Protein AF-A0A558ESL1-F1 (afdb_monomer_lite)

Sequence (70 aa):
MNQIAINEKNIIRGKHHPEFLQEEVLTDIFVQTAQRLPQKTALIEAEQQISYAELYQQALVMAQHLTLNG

Structure (mmCIF, N/CA/C/O backbone):
data_AF-A0A558ESL1-F1
#
_entry.id   AF-A0A558ESL1-F1
#
loop_
_atom_site.group_PDB
_atom_site.id
_atom_site.type_symbol
_atom_site.label_atom_id
_atom_site.label_alt_id
_atom_site.label_comp_id
_atom_site.label_asym_id
_atom_site.label_entity_id
_atom_site.label_seq_id
_atom_site.pdbx_PDB_ins_code
_atom_site.Cartn_x
_atom_site.Cartn_y
_atom_site.Cartn_z
_atom_site.occupancy
_atom_site.B_iso_or_equiv
_atom_site.auth_seq_id
_atom_site.auth_comp_id
_atom_site.auth_asym_id
_atom_site.auth_atom_id
_atom_site.pdbx_PDB_model_num
ATOM 1 N N . MET A 1 1 ? 36.819 26.124 -3.174 1.00 38.00 1 MET A N 1
ATOM 2 C CA . MET A 1 1 ? 35.769 25.708 -4.128 1.00 38.00 1 MET A CA 1
ATOM 3 C C . MET A 1 1 ? 36.006 24.239 -4.443 1.00 38.00 1 MET A C 1
ATOM 5 O O . MET A 1 1 ? 36.936 23.948 -5.179 1.00 38.00 1 MET A O 1
ATOM 9 N N . ASN A 1 2 ? 35.272 23.319 -3.807 1.00 38.78 2 ASN A N 1
ATOM 10 C CA . ASN A 1 2 ? 35.474 21.880 -4.016 1.00 38.78 2 ASN A CA 1
ATOM 11 C C . ASN A 1 2 ? 34.639 21.409 -5.203 1.00 38.78 2 ASN A C 1
ATOM 13 O O . ASN A 1 2 ? 33.413 21.357 -5.138 1.00 38.78 2 ASN A O 1
ATOM 17 N N . GLN A 1 3 ? 35.331 21.090 -6.289 1.00 53.22 3 GLN A N 1
ATOM 18 C CA . GLN A 1 3 ? 34.758 20.491 -7.479 1.00 53.22 3 GLN A CA 1
ATOM 19 C C . GLN A 1 3 ? 34.518 19.007 -7.182 1.00 53.22 3 GLN A C 1
ATOM 21 O O . GLN A 1 3 ? 35.461 18.229 -7.058 1.00 53.22 3 GLN A O 1
ATOM 26 N N . ILE A 1 4 ? 33.253 18.625 -6.995 1.00 59.12 4 ILE A N 1
ATOM 27 C CA . ILE A 1 4 ? 32.853 17.219 -6.900 1.00 59.12 4 ILE A CA 1
ATOM 28 C C . ILE A 1 4 ? 33.122 16.607 -8.277 1.00 59.12 4 ILE A C 1
ATOM 30 O O . ILE A 1 4 ? 32.384 16.852 -9.229 1.00 59.12 4 ILE A O 1
ATOM 34 N N . ALA A 1 5 ? 34.218 15.861 -8.400 1.00 53.88 5 ALA A N 1
ATOM 35 C CA . ALA A 1 5 ? 34.514 15.078 -9.588 1.00 53.88 5 ALA A CA 1
ATOM 36 C C . ALA A 1 5 ? 33.462 13.966 -9.702 1.00 53.88 5 ALA A C 1
ATOM 38 O O . ALA A 1 5 ? 33.511 12.958 -8.997 1.00 53.88 5 ALA A O 1
ATOM 39 N N . ILE A 1 6 ? 32.469 14.183 -10.561 1.00 57.66 6 ILE A N 1
ATOM 40 C CA . ILE A 1 6 ? 31.444 13.198 -10.896 1.00 57.66 6 ILE A CA 1
ATOM 41 C C . ILE A 1 6 ? 32.143 12.090 -11.690 1.00 57.66 6 ILE A C 1
ATOM 43 O O . ILE A 1 6 ? 32.437 12.244 -12.871 1.00 57.66 6 ILE A O 1
ATOM 47 N N . ASN A 1 7 ? 32.490 10.990 -11.024 1.00 60.59 7 ASN A N 1
ATOM 48 C CA . ASN A 1 7 ? 33.028 9.816 -11.700 1.00 60.59 7 ASN A CA 1
ATOM 49 C C . ASN A 1 7 ? 31.893 9.167 -12.505 1.00 60.59 7 ASN A C 1
ATOM 51 O O . ASN A 1 7 ? 31.026 8.504 -11.933 1.00 60.59 7 ASN A O 1
ATOM 55 N N . GLU A 1 8 ? 31.889 9.367 -13.825 1.00 60.25 8 GLU A N 1
ATOM 56 C CA . GLU A 1 8 ? 30.847 8.866 -14.735 1.00 60.25 8 GLU A CA 1
ATOM 57 C C . GLU A 1 8 ? 30.633 7.348 -14.639 1.00 60.25 8 GLU A C 1
ATOM 59 O O . GLU A 1 8 ? 29.542 6.864 -14.937 1.00 60.25 8 GLU A O 1
ATOM 64 N N . LYS A 1 9 ? 31.632 6.595 -14.155 1.00 66.19 9 LYS A N 1
ATOM 65 C CA . LYS A 1 9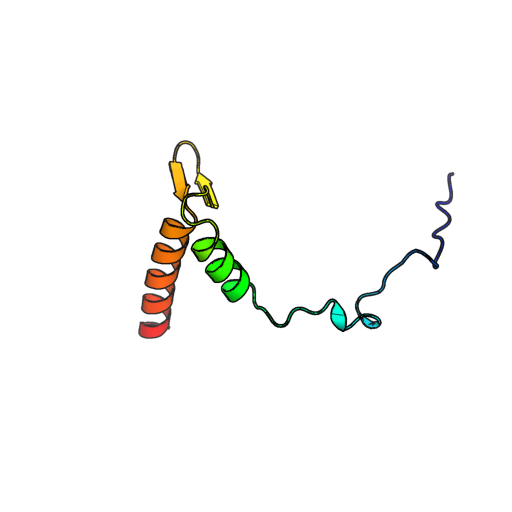 ? 31.541 5.139 -13.971 1.00 66.19 9 LYS A CA 1
ATOM 66 C C . LYS A 1 9 ? 30.537 4.690 -12.902 1.00 66.19 9 LYS A C 1
ATOM 68 O O . LYS A 1 9 ? 30.171 3.522 -12.910 1.00 66.19 9 LYS A O 1
ATOM 73 N N . ASN A 1 10 ? 30.076 5.580 -12.019 1.00 75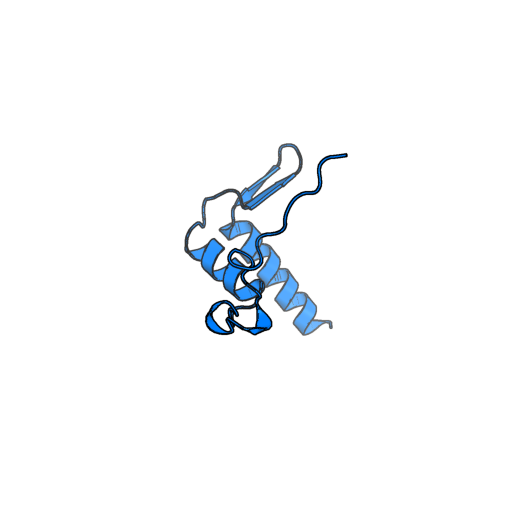.88 10 ASN A N 1
ATOM 74 C CA . ASN A 1 10 ? 29.140 5.239 -10.937 1.00 75.88 10 ASN A CA 1
ATOM 75 C C . ASN A 1 10 ? 27.707 5.741 -11.180 1.00 75.88 10 ASN A C 1
ATOM 77 O O . ASN A 1 10 ? 26.870 5.667 -10.281 1.00 75.88 10 ASN A O 1
ATOM 81 N N . ILE A 1 11 ? 27.409 6.274 -12.368 1.00 80.62 11 ILE A N 1
ATOM 82 C CA . ILE A 1 11 ? 26.071 6.772 -12.697 1.00 80.62 11 ILE A CA 1
ATOM 83 C C . ILE A 1 11 ? 25.322 5.700 -13.487 1.00 80.62 11 ILE A C 1
ATOM 85 O O . ILE A 1 11 ? 25.523 5.540 -14.690 1.00 80.62 11 ILE A O 1
ATOM 89 N N . ILE A 1 12 ? 24.406 5.003 -12.816 1.00 81.44 12 ILE A N 1
ATOM 90 C CA . ILE A 1 12 ? 23.441 4.118 -13.471 1.00 81.44 12 ILE A CA 1
ATOM 91 C C . ILE A 1 12 ? 22.365 4.991 -14.121 1.00 81.44 12 ILE A C 1
ATOM 93 O O . ILE A 1 12 ? 21.677 5.762 -13.451 1.00 81.44 12 ILE A O 1
ATOM 97 N N . ARG A 1 13 ? 22.218 4.896 -15.444 1.00 81.94 13 ARG A N 1
ATOM 98 C CA . ARG A 1 13 ? 21.195 5.639 -16.193 1.00 81.94 13 ARG A CA 1
ATOM 99 C C . ARG A 1 13 ? 20.050 4.701 -16.552 1.00 81.94 13 ARG A C 1
ATOM 101 O O . ARG A 1 13 ? 20.250 3.807 -17.366 1.00 81.94 13 ARG A O 1
ATOM 108 N N . GLY A 1 14 ? 18.848 4.963 -16.038 1.00 80.00 14 GLY A N 1
ATOM 109 C CA . GLY A 1 14 ? 17.673 4.103 -16.260 1.00 80.00 14 GLY A CA 1
ATOM 110 C C . GLY A 1 14 ? 17.388 3.776 -17.733 1.00 80.00 14 GLY A C 1
ATOM 111 O O . GLY A 1 14 ? 17.068 2.642 -18.055 1.00 80.00 14 GLY A O 1
ATOM 112 N N . LYS A 1 15 ? 17.633 4.712 -18.665 1.00 81.62 15 LYS A N 1
ATOM 113 C CA . LYS A 1 15 ? 17.474 4.467 -20.115 1.00 81.62 15 LYS A CA 1
ATOM 114 C C . LYS A 1 15 ? 18.345 3.336 -20.695 1.00 81.62 15 LYS A C 1
ATOM 116 O O . LYS A 1 15 ? 18.076 2.887 -21.800 1.00 81.62 15 LYS A O 1
ATOM 121 N N . HIS A 1 16 ? 19.421 2.945 -20.011 1.00 86.88 16 HIS A N 1
ATOM 122 C CA . HIS A 1 16 ? 20.334 1.872 -20.429 1.00 86.88 16 HIS A C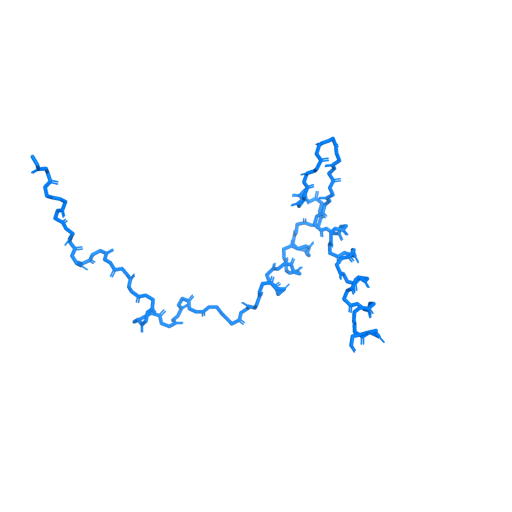A 1
ATOM 123 C C . HIS A 1 16 ? 20.108 0.570 -19.657 1.00 86.88 16 HIS A C 1
ATOM 125 O O . HIS A 1 16 ? 20.788 -0.410 -19.935 1.00 86.88 16 HIS A O 1
ATOM 131 N N . HIS A 1 17 ? 19.164 0.583 -18.717 1.00 84.75 17 HIS A N 1
ATOM 132 C CA . HIS A 1 17 ? 18.848 -0.527 -17.833 1.00 84.75 17 HIS A CA 1
ATOM 133 C C . HIS A 1 17 ? 17.330 -0.757 -17.809 1.00 84.75 17 HIS A C 1
ATOM 135 O O . HIS A 1 17 ? 16.670 -0.446 -16.811 1.00 84.75 17 HIS A O 1
ATOM 141 N N . PRO A 1 18 ? 16.739 -1.220 -18.929 1.00 83.19 18 PRO A N 1
ATOM 142 C CA . PRO A 1 18 ? 15.306 -1.485 -19.009 1.00 83.19 18 PRO A CA 1
ATOM 143 C C . PRO A 1 18 ? 14.845 -2.554 -18.009 1.00 83.19 18 PRO A C 1
ATOM 145 O O . PRO A 1 18 ? 13.680 -2.562 -17.647 1.00 83.19 18 PRO A O 1
ATOM 148 N N . GLU A 1 19 ? 15.743 -3.402 -17.506 1.00 86.75 19 GLU A N 1
ATOM 149 C CA . GLU A 1 19 ? 15.474 -4.375 -16.443 1.00 86.75 19 GLU A CA 1
ATOM 150 C C . GLU A 1 19 ? 15.085 -3.743 -15.096 1.00 86.75 19 GLU A C 1
ATOM 152 O O . GLU A 1 19 ? 14.565 -4.434 -14.224 1.00 86.75 19 GLU A O 1
ATOM 157 N N . PHE A 1 20 ? 15.334 -2.443 -14.904 1.00 83.00 20 PHE A N 1
ATOM 158 C CA . PHE A 1 20 ? 14.838 -1.704 -13.740 1.00 83.00 20 PHE A CA 1
ATOM 159 C C . PHE A 1 20 ? 13.431 -1.140 -13.943 1.00 83.00 20 PHE A C 1
ATOM 161 O O . PHE A 1 20 ? 12.852 -0.616 -12.990 1.00 83.00 20 PHE A O 1
ATOM 168 N N . LEU A 1 21 ? 12.887 -1.209 -15.161 1.00 82.06 21 LEU A N 1
ATOM 169 C CA . LEU A 1 21 ? 11.497 -0.859 -15.407 1.00 82.06 21 LEU A CA 1
ATOM 170 C C . LEU A 1 21 ? 10.626 -1.991 -14.873 1.00 82.06 21 LEU A C 1
ATOM 172 O O . LEU A 1 21 ? 10.705 -3.128 -15.329 1.00 82.06 21 LEU A O 1
ATOM 176 N N . GLN A 1 22 ? 9.814 -1.653 -13.883 1.00 82.25 22 GLN A N 1
ATOM 177 C CA . GLN A 1 22 ? 8.767 -2.519 -13.368 1.00 82.25 22 GLN A CA 1
ATOM 178 C C . GLN A 1 22 ? 7.515 -2.327 -14.224 1.00 82.25 22 GLN A C 1
ATOM 180 O O . GLN A 1 22 ? 7.198 -1.201 -14.615 1.00 82.25 22 GLN A O 1
ATOM 185 N N . GLU A 1 23 ? 6.844 -3.427 -14.555 1.00 86.94 23 GLU A N 1
ATOM 186 C CA . GLU A 1 23 ? 5.566 -3.386 -15.277 1.00 86.94 23 GLU A CA 1
ATOM 187 C C . GLU A 1 23 ? 4.409 -3.063 -14.325 1.00 86.94 23 GLU A C 1
ATOM 189 O O . GLU A 1 23 ? 3.357 -2.594 -14.759 1.00 86.94 23 GLU A O 1
ATOM 194 N N . GLU A 1 24 ? 4.616 -3.285 -13.025 1.00 90.44 24 GLU A N 1
ATOM 195 C CA . GLU A 1 24 ? 3.639 -3.027 -11.983 1.00 90.44 24 GLU A CA 1
ATOM 196 C C . GLU A 1 24 ? 3.287 -1.541 -11.893 1.00 90.44 24 GLU A C 1
ATOM 198 O O . GLU A 1 24 ? 4.147 -0.667 -11.736 1.00 90.44 24 GLU A O 1
ATOM 203 N N . VAL A 1 25 ? 1.987 -1.249 -11.903 1.00 92.69 25 VAL A N 1
ATOM 204 C CA . VAL A 1 25 ? 1.512 0.086 -11.543 1.00 92.69 25 VAL A CA 1
ATOM 205 C C . VAL A 1 25 ? 1.444 0.226 -10.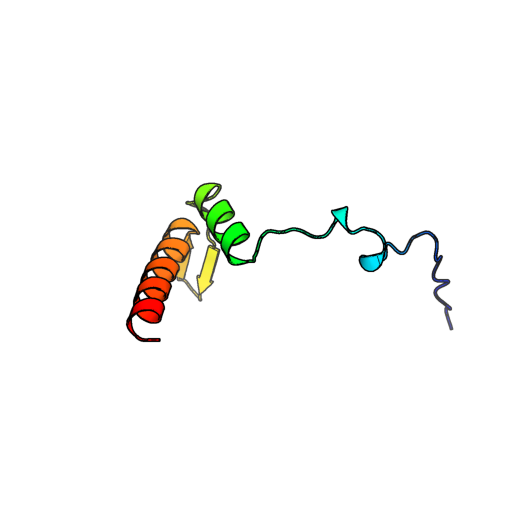024 1.00 92.69 25 VAL A C 1
ATOM 207 O O . VAL A 1 25 ? 1.428 -0.754 -9.277 1.00 92.69 25 VAL A O 1
ATOM 210 N N . LEU A 1 26 ? 1.342 1.468 -9.540 1.00 91.94 26 LEU A N 1
ATOM 211 C CA . LEU A 1 26 ? 1.219 1.753 -8.106 1.00 91.94 26 LEU A CA 1
ATOM 212 C C . LEU A 1 26 ? 0.118 0.914 -7.434 1.00 91.94 26 LEU A C 1
ATOM 214 O O . LEU A 1 26 ? 0.295 0.446 -6.309 1.00 91.94 26 LEU A O 1
ATOM 218 N N . THR A 1 27 ? -0.997 0.699 -8.133 1.00 93.56 27 THR A N 1
ATOM 219 C CA . THR A 1 27 ? -2.106 -0.121 -7.642 1.00 93.56 27 THR A CA 1
ATOM 220 C C . THR A 1 27 ? -1.691 -1.573 -7.408 1.00 93.56 27 THR A C 1
ATOM 222 O O . THR A 1 27 ? -2.035 -2.123 -6.365 1.00 93.56 27 THR A O 1
ATOM 225 N N . ASP A 1 28 ? -0.912 -2.185 -8.303 1.00 95.06 28 ASP A N 1
ATOM 226 C CA . ASP A 1 28 ? -0.461 -3.573 -8.144 1.00 95.06 28 ASP A CA 1
ATOM 227 C C . ASP A 1 28 ? 0.429 -3.711 -6.908 1.00 95.06 28 ASP A C 1
ATOM 229 O O . ASP A 1 28 ? 0.206 -4.579 -6.060 1.00 95.06 28 ASP A O 1
ATOM 233 N N . ILE A 1 29 ? 1.385 -2.791 -6.753 1.00 95.75 29 ILE A N 1
ATOM 234 C CA . ILE A 1 29 ? 2.299 -2.742 -5.604 1.00 95.75 29 ILE A CA 1
ATOM 235 C C . ILE A 1 29 ? 1.507 -2.585 -4.298 1.00 95.75 29 ILE A C 1
ATOM 237 O O . ILE A 1 29 ? 1.806 -3.240 -3.290 1.00 95.75 29 ILE A O 1
ATOM 241 N N . PHE A 1 30 ? 0.475 -1.741 -4.305 1.00 96.62 30 PHE A N 1
ATOM 242 C CA . PHE A 1 30 ? -0.387 -1.515 -3.151 1.00 96.62 30 PHE A CA 1
ATOM 243 C C . PHE A 1 30 ? -1.188 -2.768 -2.769 1.00 96.62 30 PHE A C 1
ATOM 245 O O . PHE A 1 30 ? -1.153 -3.178 -1.605 1.00 96.62 30 PHE A O 1
ATOM 252 N N . VAL A 1 31 ? -1.839 -3.424 -3.736 1.00 96.88 31 VAL A N 1
ATOM 253 C CA . VAL A 1 31 ? -2.616 -4.654 -3.500 1.00 96.88 31 VAL A CA 1
ATOM 254 C C . VAL A 1 31 ? -1.720 -5.772 -2.970 1.00 96.88 31 VAL A C 1
ATOM 256 O O . VAL A 1 31 ? -2.048 -6.401 -1.961 1.00 96.88 31 VAL A O 1
ATOM 259 N N . GLN A 1 32 ? -0.554 -5.984 -3.588 1.00 97.31 32 GLN A N 1
ATOM 260 C CA . GLN A 1 32 ? 0.412 -6.988 -3.135 1.00 97.31 32 GLN A CA 1
ATOM 261 C C . GLN A 1 32 ? 0.904 -6.702 -1.709 1.00 97.31 32 GLN A C 1
ATOM 263 O O . GLN A 1 32 ? 1.056 -7.615 -0.893 1.00 97.31 32 GLN A O 1
ATOM 268 N N . THR A 1 33 ? 1.129 -5.430 -1.371 1.00 97.88 33 THR A N 1
ATOM 269 C CA . THR A 1 33 ? 1.554 -5.036 -0.022 1.00 97.88 33 THR A CA 1
ATOM 270 C C . THR A 1 33 ? 0.457 -5.290 1.008 1.00 97.88 33 THR A C 1
ATOM 272 O O . THR A 1 33 ? 0.756 -5.835 2.072 1.00 97.88 33 THR A O 1
ATOM 275 N N . ALA A 1 34 ? -0.804 -4.991 0.686 1.00 98.25 34 ALA A N 1
ATOM 276 C CA . ALA A 1 34 ? -1.932 -5.257 1.573 1.00 98.25 34 ALA A CA 1
ATOM 277 C C . ALA A 1 34 ? -2.179 -6.749 1.815 1.00 98.25 34 ALA A C 1
ATOM 279 O O . ALA A 1 34 ? -2.504 -7.141 2.933 1.00 98.25 34 ALA A O 1
ATOM 280 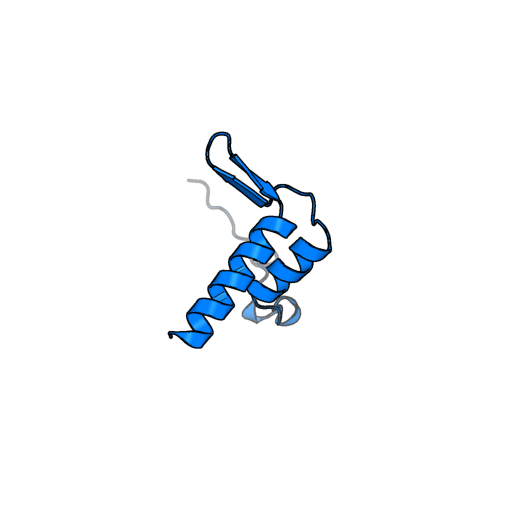N N . GLN A 1 35 ? -1.947 -7.593 0.810 1.00 98.06 35 GLN A N 1
ATOM 281 C CA . GLN A 1 35 ? -2.014 -9.048 0.969 1.00 98.06 35 GLN A CA 1
ATOM 282 C C . GLN A 1 35 ? -0.862 -9.595 1.819 1.00 98.06 35 GLN A C 1
ATOM 284 O O . GLN A 1 35 ? -1.064 -10.480 2.648 1.00 98.06 35 GLN A O 1
ATOM 289 N N . ARG A 1 36 ? 0.354 -9.070 1.631 1.00 98.50 36 ARG A N 1
ATOM 290 C CA . ARG A 1 36 ? 1.554 -9.544 2.334 1.00 98.50 36 ARG A CA 1
ATOM 291 C C . ARG A 1 36 ? 1.626 -9.065 3.782 1.00 98.50 36 ARG A C 1
ATOM 293 O O . ARG A 1 36 ? 2.150 -9.778 4.634 1.00 98.50 36 ARG A O 1
ATOM 300 N N . LEU A 1 37 ? 1.149 -7.853 4.058 1.00 98.50 37 LEU A N 1
ATOM 301 C CA . LEU A 1 37 ? 1.280 -7.175 5.350 1.00 98.50 37 LEU A CA 1
ATOM 302 C C . LEU A 1 37 ? -0.069 -6.629 5.857 1.00 98.50 37 LEU A C 1
ATOM 304 O O . LEU A 1 37 ? -0.141 -5.456 6.228 1.00 98.50 37 LEU A O 1
ATOM 308 N N . PRO A 1 38 ? -1.131 -7.451 5.931 1.00 98.56 38 PRO A N 1
ATOM 309 C CA . PRO A 1 38 ? -2.493 -6.964 6.149 1.00 98.56 38 PRO A CA 1
ATOM 310 C C . PRO A 1 38 ? -2.652 -6.184 7.455 1.00 98.56 38 PRO A C 1
ATOM 312 O O . PRO A 1 38 ? -3.329 -5.166 7.469 1.00 98.56 38 PRO A O 1
ATOM 315 N N . GLN A 1 39 ? -1.956 -6.603 8.518 1.00 98.69 39 GLN A N 1
ATOM 316 C CA . GLN A 1 39 ? -2.062 -6.005 9.854 1.00 98.69 39 GLN A CA 1
ATOM 317 C C . GLN A 1 39 ? -1.076 -4.852 10.106 1.00 98.69 39 GLN A C 1
ATOM 319 O O . GLN A 1 39 ? -1.050 -4.301 11.204 1.00 98.69 39 GLN A O 1
ATOM 324 N N . LYS A 1 40 ? -0.204 -4.508 9.147 1.00 98.56 4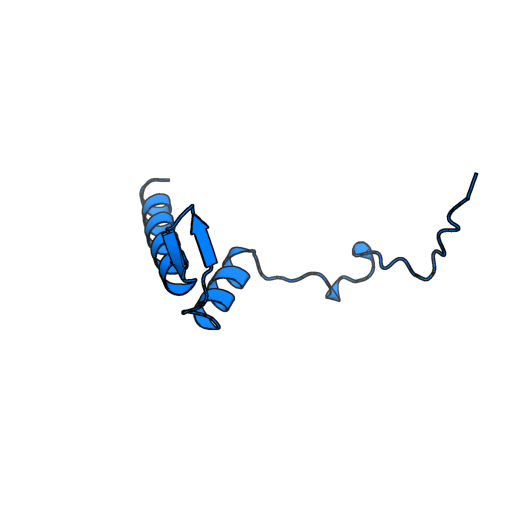0 LYS A N 1
ATOM 325 C CA . LYS A 1 40 ? 0.728 -3.382 9.314 1.00 98.56 40 LYS A CA 1
ATOM 326 C C . LYS A 1 40 ? -0.016 -2.067 9.113 1.00 98.56 40 LYS A C 1
ATOM 328 O O . LYS A 1 40 ? -0.809 -1.961 8.184 1.00 98.56 40 LYS A O 1
ATOM 333 N N . THR A 1 41 ? 0.289 -1.066 9.934 1.00 98.44 41 THR A N 1
ATOM 334 C CA . THR A 1 41 ? -0.213 0.300 9.751 1.00 98.44 41 THR A CA 1
ATOM 335 C C . THR A 1 41 ? 0.234 0.854 8.397 1.00 98.44 41 THR A C 1
ATOM 337 O O . THR A 1 41 ? 1.429 0.855 8.094 1.00 98.44 41 THR A O 1
ATOM 340 N N . ALA A 1 42 ? -0.727 1.310 7.596 1.00 98.06 42 ALA A N 1
ATOM 341 C CA . ALA A 1 42 ? -0.512 1.908 6.280 1.00 98.06 42 ALA A CA 1
ATOM 342 C C . ALA A 1 42 ? -0.612 3.435 6.311 1.00 98.06 42 ALA A C 1
ATOM 344 O O . ALA A 1 42 ? 0.109 4.117 5.589 1.00 98.06 42 ALA A O 1
ATOM 345 N N . LEU A 1 43 ? -1.495 3.965 7.159 1.00 97.94 43 LEU A N 1
ATOM 346 C CA . LEU A 1 43 ? -1.747 5.392 7.301 1.00 97.94 43 LEU A CA 1
ATOM 347 C C . LEU A 1 43 ? -1.933 5.730 8.781 1.00 97.94 43 LEU A C 1
ATOM 349 O O . LEU A 1 43 ? -2.578 4.983 9.518 1.00 97.94 43 LEU A O 1
ATOM 353 N N . ILE A 1 44 ? -1.359 6.859 9.190 1.00 98.19 44 ILE A N 1
ATOM 354 C CA . ILE A 1 44 ? -1.537 7.457 10.512 1.00 98.19 44 ILE A CA 1
ATOM 355 C C . ILE A 1 44 ? -2.039 8.879 10.290 1.00 98.19 44 ILE A C 1
ATOM 357 O O . ILE A 1 44 ? -1.385 9.658 9.596 1.00 98.19 44 ILE A O 1
ATOM 361 N N . GLU A 1 45 ? -3.173 9.209 10.892 1.00 97.38 45 GLU A N 1
ATOM 362 C CA . GLU A 1 45 ? -3.733 10.556 10.926 1.00 97.38 45 GLU A CA 1
ATOM 363 C C . GLU A 1 45 ? -4.047 10.909 12.380 1.00 97.38 45 GLU A C 1
ATOM 365 O O . GLU A 1 45 ? -4.990 10.384 12.972 1.00 97.38 45 GLU A O 1
ATOM 370 N N . ALA A 1 46 ? -3.228 11.785 12.968 1.00 96.38 46 ALA A N 1
ATOM 371 C CA . ALA A 1 46 ? -3.267 12.084 14.399 1.00 96.38 46 ALA A CA 1
ATOM 372 C C . ALA A 1 46 ? -3.232 10.789 15.246 1.00 96.38 46 ALA A C 1
ATOM 374 O O . ALA A 1 46 ? -2.279 10.015 15.137 1.00 96.38 46 ALA A O 1
ATOM 375 N N . GLU A 1 47 ? -4.241 10.540 16.083 1.00 97.25 47 GLU A N 1
ATOM 376 C CA . GLU A 1 47 ? -4.350 9.338 16.918 1.00 97.25 47 GLU A CA 1
ATOM 377 C C . GLU A 1 47 ? -4.914 8.121 16.169 1.00 97.25 47 GLU A C 1
ATOM 379 O O . GLU A 1 47 ? -4.882 7.004 16.691 1.00 97.25 47 GLU A O 1
ATOM 384 N N . GLN A 1 48 ? -5.439 8.315 14.959 1.00 97.06 48 GLN A N 1
ATOM 385 C CA . GLN A 1 48 ? -6.035 7.248 14.165 1.00 97.06 48 GLN A CA 1
ATOM 386 C C . GLN A 1 48 ? -4.982 6.547 13.319 1.00 97.06 48 GLN A C 1
ATOM 388 O O . GLN A 1 48 ? -4.080 7.161 12.744 1.00 97.06 48 GLN A O 1
ATOM 393 N N . GLN A 1 49 ? -5.120 5.231 13.223 1.00 98.44 49 GLN A N 1
ATOM 394 C CA . GLN A 1 49 ? -4.284 4.392 12.384 1.00 98.44 49 GLN A CA 1
ATOM 395 C C . GLN A 1 49 ? -5.169 3.391 11.669 1.00 98.44 49 GLN A C 1
ATOM 397 O O . GLN A 1 49 ? -6.070 2.821 12.281 1.00 98.44 49 GLN A O 1
ATOM 402 N N . ILE A 1 50 ? -4.872 3.155 10.398 1.00 98.50 50 ILE A N 1
ATOM 403 C CA . ILE A 1 50 ? -5.495 2.078 9.637 1.00 98.50 50 ILE A CA 1
ATOM 404 C C . ILE A 1 50 ? -4.423 1.177 9.048 1.00 98.50 50 ILE A C 1
ATOM 406 O O . ILE A 1 50 ? -3.339 1.612 8.639 1.00 98.50 50 ILE A O 1
ATOM 410 N N . SER A 1 51 ? -4.729 -0.108 9.041 1.00 98.75 51 SER A N 1
ATOM 411 C CA . SER A 1 51 ? -3.897 -1.156 8.479 1.00 98.75 51 SER A CA 1
ATOM 412 C C . SER A 1 51 ? -3.957 -1.171 6.949 1.00 98.75 51 SER A C 1
ATOM 414 O O . SER A 1 51 ? -4.862 -0.600 6.336 1.00 98.75 51 SER A O 1
ATOM 416 N N . TYR A 1 52 ? -3.004 -1.846 6.304 1.00 98.56 52 TYR A N 1
ATOM 417 C CA . TYR A 1 52 ? -3.041 -2.013 4.849 1.00 98.56 52 TYR A CA 1
ATOM 418 C C . TYR A 1 52 ? -4.292 -2.766 4.374 1.00 98.56 52 TYR A C 1
ATOM 420 O O . TYR A 1 52 ? -4.807 -2.446 3.304 1.00 98.56 52 TYR A O 1
ATOM 428 N N . ALA A 1 53 ? -4.805 -3.727 5.152 1.00 98.50 53 ALA A N 1
ATOM 429 C CA . ALA A 1 53 ? -6.048 -4.418 4.815 1.00 98.50 53 ALA A CA 1
ATOM 430 C C . ALA A 1 53 ? -7.254 -3.463 4.818 1.00 98.50 53 ALA A C 1
ATOM 432 O O . ALA A 1 53 ? -8.052 -3.474 3.880 1.00 98.50 53 ALA A O 1
ATOM 433 N N . GLU A 1 54 ? -7.366 -2.607 5.837 1.00 98.56 54 GLU A N 1
ATOM 434 C CA . GLU A 1 54 ? -8.452 -1.625 5.957 1.00 98.56 54 GLU A CA 1
ATOM 435 C C . GLU A 1 54 ? -8.373 -0.556 4.868 1.00 98.56 54 GLU A C 1
ATOM 437 O O . GLU A 1 54 ? -9.375 -0.274 4.208 1.00 98.56 54 GLU A O 1
ATOM 442 N N . LEU A 1 55 ? -7.178 -0.007 4.625 1.00 98.25 55 LEU A N 1
ATOM 443 C CA . LEU A 1 55 ? -6.974 0.986 3.573 1.00 98.25 55 LEU A CA 1
ATOM 444 C C . LEU A 1 55 ? -7.311 0.410 2.188 1.00 98.25 55 LEU A C 1
ATOM 446 O O . LEU A 1 55 ? -7.947 1.084 1.379 1.00 98.25 55 LEU A O 1
ATOM 450 N N . TYR A 1 56 ? -6.941 -0.847 1.917 1.00 98.19 56 TYR A N 1
ATOM 451 C CA . TYR A 1 56 ? -7.280 -1.510 0.657 1.00 98.19 56 TYR A CA 1
ATOM 452 C C . TYR A 1 56 ? -8.793 -1.684 0.477 1.00 98.19 56 TYR A C 1
ATOM 454 O O . TYR A 1 56 ? -9.313 -1.387 -0.599 1.00 98.19 56 TYR A O 1
ATOM 462 N N . GLN A 1 57 ? -9.514 -2.102 1.521 1.00 98.12 57 GLN A N 1
ATOM 463 C CA . GLN A 1 57 ? -10.974 -2.225 1.457 1.00 98.12 57 GLN A CA 1
ATOM 464 C C . GLN A 1 57 ? -11.650 -0.877 1.169 1.00 98.12 57 GLN A C 1
ATOM 466 O O . GLN A 1 57 ? -12.522 -0.802 0.304 1.00 98.12 57 GLN A O 1
ATOM 471 N N . GLN A 1 58 ? -11.212 0.203 1.824 1.00 97.50 58 GLN A N 1
ATOM 472 C CA . GLN A 1 58 ? -11.739 1.548 1.562 1.00 97.50 58 GLN A CA 1
ATOM 473 C C . GLN A 1 58 ? -11.461 2.004 0.121 1.00 97.50 58 GLN A C 1
ATOM 475 O O . GLN A 1 58 ? -12.357 2.516 -0.553 1.00 97.50 58 GLN A O 1
ATOM 480 N N . ALA A 1 59 ? -10.244 1.771 -0.380 1.00 96.69 59 ALA A N 1
ATOM 481 C CA . ALA A 1 59 ? -9.876 2.091 -1.756 1.00 96.69 59 ALA A CA 1
ATOM 482 C C . ALA A 1 59 ? -10.713 1.305 -2.780 1.00 96.69 59 ALA A C 1
ATOM 484 O O . ALA A 1 59 ? -11.145 1.874 -3.782 1.00 96.69 59 ALA A O 1
ATOM 485 N N . LEU A 1 60 ? -10.987 0.022 -2.519 1.00 96.19 60 LEU A N 1
ATOM 486 C CA . LEU A 1 60 ? -11.804 -0.821 -3.392 1.00 96.19 60 LEU A CA 1
ATOM 487 C C . LEU A 1 60 ? -13.245 -0.308 -3.491 1.00 96.19 60 LEU A C 1
ATOM 489 O O . LEU A 1 60 ? -13.783 -0.207 -4.594 1.00 96.19 60 LEU A O 1
ATOM 493 N N . VAL A 1 61 ? -13.847 0.064 -2.359 1.00 96.69 61 VAL A N 1
ATOM 494 C CA . VAL A 1 61 ? -15.189 0.664 -2.320 1.00 96.69 61 VAL A CA 1
ATOM 495 C C . VAL A 1 61 ? -15.216 1.961 -3.132 1.00 96.69 61 VAL A C 1
ATOM 497 O O . VAL A 1 61 ? -16.088 2.140 -3.983 1.00 96.69 61 VAL A O 1
ATOM 500 N N . MET A 1 62 ? -14.227 2.844 -2.954 1.00 96.25 62 MET A N 1
ATOM 501 C CA . MET A 1 62 ? -14.144 4.078 -3.743 1.00 96.25 62 MET A CA 1
ATOM 502 C C . MET A 1 62 ? -13.960 3.812 -5.242 1.00 96.25 62 MET A C 1
ATOM 504 O O . MET A 1 62 ? -14.634 4.443 -6.052 1.00 96.25 62 MET A O 1
ATOM 508 N N . ALA A 1 63 ? -13.111 2.858 -5.628 1.00 95.06 63 ALA A N 1
ATOM 509 C CA . ALA A 1 63 ? -12.914 2.492 -7.030 1.00 95.06 63 ALA A CA 1
ATOM 510 C C . ALA A 1 63 ? -14.211 1.979 -7.680 1.00 95.06 63 ALA A C 1
ATOM 512 O O . ALA A 1 63 ? -14.527 2.359 -8.809 1.00 95.06 63 ALA A O 1
ATOM 513 N N . GLN A 1 64 ? -15.000 1.172 -6.962 1.00 95.31 64 GLN A N 1
ATOM 514 C CA . GLN A 1 64 ? -16.315 0.717 -7.426 1.00 95.31 64 GLN A CA 1
ATOM 515 C C . GLN A 1 64 ? -17.276 1.894 -7.622 1.00 95.31 64 GLN A C 1
ATOM 517 O O . GLN A 1 64 ? -17.913 1.999 -8.670 1.00 95.31 64 GLN A O 1
ATOM 522 N N . HIS A 1 65 ? -17.340 2.818 -6.658 1.00 96.50 65 HIS A N 1
ATOM 523 C CA . HIS A 1 65 ? -18.175 4.015 -6.772 1.00 96.50 65 HIS A CA 1
ATOM 524 C C . HIS A 1 65 ? -17.776 4.913 -7.946 1.00 96.50 65 HIS A C 1
ATOM 526 O O . HIS A 1 65 ? -18.657 5.409 -8.647 1.00 96.50 65 HIS A O 1
ATOM 532 N N . LEU A 1 66 ? -16.477 5.111 -8.173 1.00 95.81 66 LEU A N 1
ATOM 533 C CA . LEU A 1 66 ? -15.966 5.905 -9.292 1.00 95.81 66 LEU A CA 1
ATOM 534 C C . LEU A 1 66 ? -16.206 5.219 -10.637 1.00 95.81 66 LEU A C 1
ATOM 536 O O . LEU A 1 66 ? -16.506 5.892 -11.608 1.00 95.81 66 LEU A O 1
ATOM 540 N N . THR A 1 67 ? -16.143 3.889 -10.696 1.00 94.69 67 THR A N 1
ATOM 541 C CA . THR A 1 67 ? -16.451 3.145 -11.928 1.00 94.69 67 THR A CA 1
ATOM 542 C C . THR A 1 67 ? -17.930 3.255 -12.304 1.00 94.69 67 THR A C 1
ATOM 544 O O . THR A 1 67 ? -18.269 3.271 -13.481 1.00 94.69 67 THR A O 1
ATOM 547 N N . LEU A 1 68 ? -18.823 3.320 -11.311 1.00 92.06 68 LEU A N 1
ATOM 548 C CA . LEU A 1 68 ? -20.268 3.405 -11.539 1.00 92.06 68 LEU A CA 1
ATOM 549 C C . LEU A 1 68 ? -20.764 4.825 -11.855 1.00 92.06 68 LEU A C 1
ATOM 551 O O . LEU A 1 68 ? -21.809 4.958 -12.485 1.00 92.06 68 LEU A O 1
ATOM 555 N N . ASN A 1 69 ? -20.060 5.863 -11.394 1.00 88.06 69 ASN A N 1
ATOM 556 C CA . ASN A 1 69 ? -20.502 7.262 -11.495 1.00 88.06 69 ASN A CA 1
ATOM 557 C C . ASN A 1 69 ? -19.555 8.171 -12.301 1.00 88.06 69 ASN A C 1
ATOM 559 O O . ASN A 1 69 ? -19.801 9.377 -12.363 1.00 88.06 69 ASN A O 1
ATOM 563 N N . GLY A 1 70 ? -18.457 7.625 -12.827 1.00 62.53 70 GLY A N 1
ATOM 564 C CA . GLY A 1 70 ? -17.418 8.344 -13.571 1.00 62.53 70 GLY A CA 1
ATOM 565 C C . GLY A 1 70 ? -17.661 8.406 -15.068 1.00 62.53 70 GLY A C 1
ATOM 566 O O . GLY A 1 70 ? -18.289 7.471 -15.613 1.00 62.53 70 GLY A O 1
#

Secondary structure (DSSP, 8-state):
-------GGG---GGG-GGG-----HHHHHHHHHHHSTTSEEEEETTEEEEHHHHHHHHHHHHHHHHHH-

Radius of gyration: 19.89 Å; chains: 1; bounding box: 56×35×37 Å

pLDDT: mean 87.89, std 15.07, range [38.0, 98.75]

InterPro domains:
  IPR042099 ANL, N-terminal domain [G3DSA:3.40.50.12780] (2-70)

Organism: NCBI:txid280145

Foldseek 3Di:
DDDPPPPVVPDDDCVVCVVPDDPDDPVNVLVVCCVVFVACFPDDDPPDTDGSVRVVVVVVVVVVVVVVVD